Protein AF-A0A2V8D9L7-F1 (afdb_monomer_lite)

pLDDT: mean 92.49, std 10.01, range [51.44, 97.88]

Radius of gyration: 11.46 Å; chains: 1; bounding box: 24×34×24 Å

Structure (mmCIF, N/CA/C/O backbone):
data_AF-A0A2V8D9L7-F1
#
_entry.id   AF-A0A2V8D9L7-F1
#
loop_
_atom_site.group_PDB
_atom_site.id
_atom_site.type_symbol
_atom_site.label_atom_id
_atom_site.label_alt_id
_atom_site.label_comp_id
_atom_site.label_asym_id
_atom_site.label_entity_id
_atom_site.label_seq_id
_atom_site.pdbx_PDB_ins_code
_atom_site.Cartn_x
_atom_site.Cartn_y
_atom_site.Cartn_z
_atom_site.occupancy
_atom_site.B_iso_or_equiv
_atom_site.auth_seq_id
_atom_site.auth_comp_id
_atom_site.auth_asym_id
_atom_site.auth_atom_id
_atom_site.pdbx_PDB_model_num
ATOM 1 N N . ARG A 1 1 ? 12.326 -1.698 -10.589 1.00 80.62 1 ARG A N 1
ATOM 2 C CA . ARG A 1 1 ? 11.655 -3.023 -10.660 1.00 80.62 1 ARG A CA 1
ATOM 3 C C . ARG A 1 1 ? 10.154 -2.784 -10.855 1.00 80.62 1 ARG A C 1
ATOM 5 O O . ARG A 1 1 ? 9.616 -2.014 -10.066 1.00 80.62 1 ARG A O 1
ATOM 12 N N . PRO A 1 2 ? 9.501 -3.354 -11.885 1.00 86.44 2 PRO A N 1
ATOM 13 C CA . PRO A 1 2 ? 8.105 -3.035 -12.236 1.00 86.44 2 PRO A CA 1
ATOM 14 C C . PRO A 1 2 ? 7.053 -3.684 -11.316 1.00 86.44 2 PRO A C 1
ATOM 16 O O . PRO A 1 2 ? 5.937 -3.183 -11.212 1.00 86.44 2 PRO A O 1
ATOM 19 N N . ASP A 1 3 ? 7.433 -4.746 -10.602 1.00 95.44 3 ASP A N 1
ATOM 20 C CA . ASP A 1 3 ? 6.511 -5.580 -9.831 1.00 95.44 3 ASP A CA 1
ATOM 21 C C . ASP A 1 3 ? 6.861 -5.622 -8.330 1.00 95.44 3 ASP A C 1
ATOM 23 O O . ASP A 1 3 ? 7.190 -6.673 -7.783 1.00 95.44 3 ASP A O 1
ATOM 27 N N . VAL A 1 4 ? 6.862 -4.462 -7.663 1.00 95.25 4 VAL A N 1
ATOM 28 C CA . VAL A 1 4 ? 7.190 -4.336 -6.231 1.00 95.25 4 VAL A CA 1
ATOM 29 C C . VAL A 1 4 ? 6.032 -3.701 -5.469 1.00 95.25 4 VAL A C 1
ATOM 31 O O . VAL A 1 4 ? 5.558 -2.631 -5.833 1.00 95.25 4 VAL A O 1
ATOM 34 N N . LEU A 1 5 ? 5.616 -4.344 -4.377 1.00 96.50 5 LEU A N 1
ATOM 35 C CA . LEU A 1 5 ? 4.651 -3.812 -3.415 1.00 96.50 5 LEU A CA 1
ATOM 36 C C . LEU A 1 5 ? 5.296 -3.778 -2.022 1.00 96.50 5 LEU A C 1
ATOM 38 O O . LEU A 1 5 ? 5.508 -4.845 -1.438 1.00 96.50 5 LEU A O 1
ATOM 42 N N . PRO A 1 6 ? 5.619 -2.595 -1.467 1.00 95.94 6 PRO A N 1
ATOM 43 C CA . PRO A 1 6 ? 6.222 -2.497 -0.145 1.00 95.94 6 PRO A CA 1
ATOM 44 C C . PRO A 1 6 ? 5.138 -2.640 0.933 1.00 95.94 6 PRO A C 1
ATOM 46 O O . PRO A 1 6 ? 4.654 -1.665 1.495 1.00 95.94 6 PRO A O 1
ATOM 49 N N . ALA A 1 7 ? 4.745 -3.880 1.230 1.00 95.62 7 ALA A N 1
ATOM 50 C CA . ALA A 1 7 ? 3.641 -4.186 2.146 1.00 95.62 7 ALA A CA 1
ATOM 51 C C . ALA A 1 7 ? 3.861 -3.736 3.608 1.00 95.62 7 ALA A C 1
ATOM 53 O O . ALA A 1 7 ? 2.909 -3.711 4.382 1.00 95.62 7 ALA A O 1
ATOM 54 N N . GLY A 1 8 ? 5.098 -3.396 3.987 1.00 94.44 8 GLY A N 1
ATOM 55 C CA . GLY A 1 8 ? 5.436 -2.824 5.296 1.00 94.44 8 GLY A CA 1
ATOM 56 C C . GLY A 1 8 ? 5.438 -1.292 5.344 1.00 94.44 8 GLY A C 1
ATOM 57 O O . GLY A 1 8 ? 5.612 -0.725 6.419 1.00 94.44 8 GLY A O 1
ATOM 58 N N . ASP A 1 9 ? 5.261 -0.610 4.209 1.00 96.62 9 ASP A N 1
ATOM 59 C CA . ASP A 1 9 ? 5.230 0.851 4.161 1.00 96.62 9 ASP A CA 1
ATOM 60 C C . ASP A 1 9 ? 3.933 1.385 4.787 1.00 96.62 9 ASP A C 1
ATOM 62 O O . ASP A 1 9 ? 2.831 1.032 4.362 1.00 96.62 9 ASP A O 1
ATOM 66 N N . LEU A 1 10 ? 4.048 2.261 5.790 1.00 95.88 10 LEU A N 1
ATOM 67 C CA . LEU A 1 10 ? 2.881 2.822 6.481 1.00 95.88 10 LEU A CA 1
ATOM 68 C C . LEU A 1 10 ? 1.984 3.641 5.544 1.00 95.88 10 LEU A C 1
ATOM 70 O O . LEU A 1 10 ? 0.768 3.666 5.743 1.00 95.88 10 LEU A O 1
ATOM 74 N N . GLY A 1 11 ? 2.556 4.289 4.524 1.00 96.31 11 GLY A N 1
ATOM 75 C CA . GLY A 1 11 ? 1.798 4.975 3.483 1.00 96.31 11 GLY A CA 1
ATOM 76 C C . GLY A 1 11 ? 0.917 3.989 2.721 1.00 96.31 11 G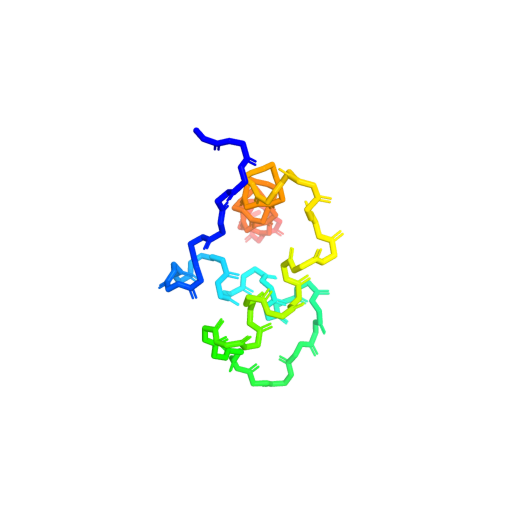LY A C 1
ATOM 77 O O . GLY A 1 11 ? -0.300 4.142 2.706 1.00 96.31 11 GLY A O 1
ATOM 78 N N . ILE A 1 12 ? 1.497 2.918 2.183 1.00 97.38 12 ILE A N 1
ATOM 79 C CA . ILE A 1 12 ? 0.747 1.857 1.496 1.00 97.38 12 ILE A CA 1
ATOM 80 C C . ILE A 1 12 ? -0.318 1.229 2.400 1.00 97.38 12 ILE A C 1
ATOM 82 O O . ILE A 1 12 ? -1.465 1.086 1.975 1.00 97.38 12 ILE A O 1
ATOM 86 N N . VAL A 1 13 ? 0.018 0.897 3.651 1.00 97.69 13 VAL A N 1
ATOM 87 C CA . VAL A 1 13 ? -0.935 0.322 4.618 1.00 97.69 13 VAL A CA 1
ATOM 88 C C . VAL A 1 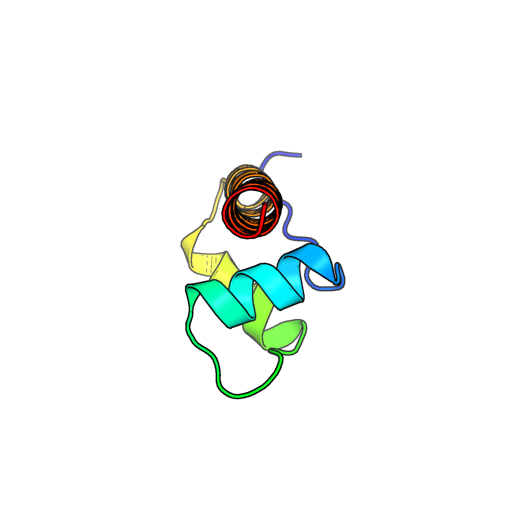13 ? -2.137 1.251 4.809 1.00 97.69 13 VAL A C 1
ATOM 90 O O . VAL A 1 13 ? -3.283 0.806 4.713 1.00 97.69 13 VAL A O 1
ATOM 93 N N . ASN A 1 14 ? -1.892 2.543 5.047 1.00 96.56 14 ASN A N 1
ATOM 94 C CA . ASN A 1 14 ? -2.949 3.533 5.255 1.00 96.56 14 ASN A CA 1
ATOM 95 C C . ASN A 1 14 ? -3.762 3.778 3.974 1.00 96.56 14 ASN A C 1
ATOM 97 O O . ASN A 1 14 ? -4.990 3.837 4.036 1.00 96.56 14 ASN A O 1
ATOM 101 N N . ALA A 1 15 ? -3.101 3.880 2.820 1.00 97.06 15 ALA A N 1
ATOM 102 C CA . ALA A 1 15 ? -3.752 4.088 1.531 1.00 97.06 15 ALA A CA 1
ATOM 103 C C . ALA A 1 15 ? -4.686 2.923 1.187 1.00 97.06 15 ALA A C 1
ATOM 105 O O . ALA A 1 15 ? -5.848 3.142 0.856 1.00 97.06 15 ALA A O 1
ATOM 106 N N . ILE A 1 16 ? -4.223 1.678 1.348 1.00 97.31 16 ILE A N 1
ATOM 107 C CA . ILE A 1 16 ? -5.044 0.482 1.123 1.00 97.31 16 ILE A CA 1
ATOM 108 C C . ILE A 1 16 ? -6.194 0.425 2.123 1.00 97.31 16 ILE A C 1
ATOM 110 O O . ILE A 1 16 ? -7.324 0.144 1.728 1.00 97.31 16 ILE A O 1
ATOM 114 N N . GLN A 1 17 ? -5.942 0.710 3.404 1.00 97.12 17 GLN A N 1
ATOM 115 C CA . GLN A 1 17 ? -7.003 0.724 4.408 1.00 97.12 17 GLN A CA 1
ATOM 116 C C . GLN A 1 17 ? -8.129 1.688 4.013 1.00 97.12 17 GLN A C 1
ATOM 118 O O . GLN A 1 17 ? -9.298 1.312 4.086 1.00 97.12 17 GLN A O 1
ATOM 123 N N . ARG A 1 18 ? -7.786 2.904 3.576 1.00 94.69 18 ARG A N 1
ATOM 124 C CA . ARG A 1 18 ? -8.758 3.930 3.175 1.00 94.69 18 ARG A CA 1
ATOM 125 C C . ARG A 1 18 ? -9.462 3.577 1.870 1.00 94.69 18 ARG A C 1
ATOM 127 O O . ARG A 1 18 ? -10.690 3.526 1.844 1.00 94.69 18 ARG A O 1
ATOM 134 N N . LEU A 1 19 ? -8.700 3.261 0.823 1.00 95.19 19 LEU A N 1
ATOM 135 C CA . LEU A 1 19 ? -9.225 2.968 -0.512 1.00 95.19 19 LEU A CA 1
ATOM 136 C C . LEU A 1 19 ? -10.182 1.768 -0.501 1.00 95.19 19 LEU A C 1
ATOM 138 O O . LEU A 1 19 ? -11.250 1.818 -1.103 1.00 95.19 19 LEU A O 1
ATOM 142 N N . TYR A 1 20 ? -9.836 0.715 0.244 1.00 94.81 20 TYR A N 1
ATOM 143 C CA . TYR A 1 20 ? -10.671 -0.480 0.400 1.00 94.81 20 TYR A CA 1
ATOM 144 C C . TYR A 1 20 ? -11.644 -0.391 1.586 1.00 94.81 20 TYR A C 1
ATOM 146 O O . TYR A 1 20 ? -12.291 -1.385 1.918 1.00 94.81 20 TYR A O 1
ATOM 154 N N . ARG A 1 21 ? -11.747 0.776 2.243 1.00 95.31 21 ARG A N 1
ATOM 155 C CA . ARG A 1 21 ? -12.644 1.047 3.383 1.00 95.31 21 ARG A CA 1
ATOM 156 C C . ARG A 1 21 ? -12.573 -0.029 4.473 1.00 95.31 21 ARG A C 1
ATOM 158 O O . ARG A 1 21 ? -13.581 -0.464 5.033 1.00 95.31 21 ARG A O 1
ATOM 165 N N . LEU A 1 22 ? -11.362 -0.494 4.767 1.00 96.00 22 LEU A N 1
ATOM 166 C CA . LEU A 1 22 ? -11.129 -1.558 5.732 1.00 96.00 22 LEU A CA 1
ATOM 167 C C . LEU A 1 22 ? -11.282 -1.017 7.157 1.00 96.00 22 LEU A C 1
ATOM 169 O O . LEU A 1 22 ? -10.604 -0.072 7.560 1.00 96.00 22 LEU A O 1
ATOM 173 N N . ARG A 1 23 ? -12.123 -1.680 7.962 1.00 94.25 23 ARG A N 1
ATOM 174 C CA . ARG A 1 23 ? -12.343 -1.319 9.376 1.00 94.25 23 ARG A CA 1
ATOM 175 C C . ARG A 1 23 ? -11.067 -1.348 10.223 1.00 94.25 23 ARG A C 1
ATOM 177 O O . ARG A 1 23 ? -10.943 -0.575 11.162 1.00 94.25 23 ARG A O 1
ATOM 184 N N . LYS A 1 24 ? -10.139 -2.258 9.921 1.00 94.94 24 LYS A N 1
ATOM 185 C CA . LYS A 1 24 ? -8.860 -2.419 10.629 1.00 94.94 24 LYS A CA 1
ATOM 186 C C . LYS A 1 24 ? -7.705 -2.262 9.648 1.00 94.94 24 LYS A C 1
ATOM 188 O O . LYS A 1 24 ? -7.869 -2.553 8.461 1.00 94.94 24 LYS A O 1
ATOM 193 N N . ARG A 1 25 ? -6.538 -1.858 10.159 1.00 95.00 25 ARG A N 1
ATOM 194 C CA . ARG A 1 25 ? -5.296 -1.842 9.379 1.00 95.00 25 ARG A CA 1
ATOM 195 C C . ARG A 1 25 ? -5.019 -3.245 8.824 1.00 95.00 25 ARG A C 1
ATOM 197 O O . ARG A 1 25 ? -5.008 -4.193 9.612 1.00 95.00 25 ARG A O 1
ATOM 204 N N . PRO A 1 26 ? -4.853 -3.401 7.499 1.00 96.75 26 PRO A N 1
ATOM 205 C CA . PRO A 1 26 ? -4.472 -4.681 6.926 1.00 96.75 26 PRO A CA 1
ATOM 206 C C . PRO A 1 26 ? -3.030 -5.017 7.321 1.00 96.75 26 PRO A C 1
ATOM 208 O O . PRO A 1 26 ? -2.184 -4.130 7.417 1.00 96.75 26 PRO A O 1
ATOM 211 N N . ASP A 1 27 ? -2.755 -6.299 7.542 1.00 97.19 27 ASP A N 1
ATOM 212 C CA . ASP A 1 27 ? -1.394 -6.796 7.719 1.00 97.19 27 ASP A CA 1
ATOM 213 C C . ASP A 1 27 ? -0.678 -6.941 6.364 1.00 97.19 27 ASP A C 1
ATOM 215 O O . ASP A 1 27 ? -1.291 -6.878 5.290 1.00 97.19 27 ASP A O 1
ATOM 219 N N . ALA A 1 28 ? 0.637 -7.168 6.405 1.00 96.81 28 ALA A N 1
ATOM 220 C CA . ALA A 1 28 ? 1.440 -7.332 5.196 1.00 96.81 28 ALA A CA 1
ATOM 221 C C . ALA A 1 28 ? 0.922 -8.481 4.311 1.00 96.81 28 ALA A C 1
ATOM 223 O O . ALA A 1 28 ? 0.896 -8.361 3.087 1.00 96.81 28 ALA A O 1
ATOM 224 N N . ARG A 1 29 ? 0.440 -9.576 4.916 1.00 97.56 29 ARG A N 1
ATOM 225 C CA . ARG A 1 29 ? -0.094 -10.735 4.187 1.00 97.56 29 ARG A CA 1
ATOM 226 C C . ARG A 1 29 ? -1.342 -10.372 3.383 1.00 97.56 29 ARG A C 1
ATOM 228 O O . ARG A 1 29 ? -1.458 -10.755 2.218 1.00 97.56 29 ARG A O 1
ATOM 235 N N . ARG A 1 30 ? -2.271 -9.620 3.975 1.00 97.25 30 ARG A N 1
ATOM 236 C CA . ARG A 1 30 ? -3.476 -9.136 3.299 1.00 97.25 30 ARG A CA 1
ATOM 237 C C . ARG A 1 30 ? -3.141 -8.124 2.211 1.00 97.25 30 ARG A C 1
ATOM 239 O O . ARG A 1 30 ? -3.744 -8.195 1.145 1.00 97.25 30 ARG A O 1
ATOM 246 N N . ILE A 1 31 ? -2.180 -7.231 2.449 1.00 97.88 31 ILE A N 1
ATOM 247 C CA . ILE A 1 31 ? -1.711 -6.271 1.439 1.00 97.88 31 ILE A CA 1
ATOM 248 C C . ILE A 1 31 ? -1.136 -7.001 0.225 1.00 97.88 31 ILE A C 1
ATOM 250 O O . ILE A 1 31 ? -1.535 -6.705 -0.897 1.00 97.88 31 ILE A O 1
ATOM 254 N N . LEU A 1 32 ? -0.271 -7.996 0.438 1.00 97.31 32 LEU A N 1
ATOM 255 C CA . LEU A 1 32 ? 0.281 -8.805 -0.650 1.00 97.31 32 LEU A CA 1
ATOM 256 C C . LEU A 1 32 ? -0.821 -9.534 -1.428 1.00 97.31 32 LEU A C 1
ATOM 258 O O . LEU A 1 32 ? -0.809 -9.496 -2.652 1.00 97.31 32 LEU A O 1
ATOM 262 N N . LYS A 1 33 ? -1.822 -10.104 -0.737 1.00 97.81 33 LYS A N 1
ATOM 263 C CA . LYS A 1 33 ? -2.972 -10.758 -1.385 1.00 97.81 33 LYS A CA 1
ATOM 264 C C . LYS A 1 33 ? -3.791 -9.796 -2.252 1.00 97.81 33 LYS A C 1
ATOM 266 O O . LYS A 1 33 ? -4.197 -10.176 -3.343 1.00 97.81 33 LYS A O 1
ATOM 271 N N . ILE A 1 34 ? -4.037 -8.572 -1.781 1.00 96.56 34 ILE A N 1
ATOM 272 C CA . ILE A 1 34 ? -4.695 -7.525 -2.582 1.00 96.56 34 ILE A CA 1
ATOM 273 C C . ILE A 1 34 ? -3.820 -7.173 -3.795 1.00 96.56 34 ILE A C 1
ATOM 275 O O . ILE A 1 34 ? -4.320 -7.050 -4.910 1.00 96.56 34 ILE A O 1
ATOM 279 N N . GLY A 1 35 ? -2.508 -7.074 -3.580 1.00 96.94 35 GLY A N 1
ATOM 280 C CA . GLY A 1 35 ? -1.525 -6.732 -4.600 1.00 96.94 35 GLY A CA 1
ATOM 281 C C . GLY A 1 35 ? -1.379 -7.732 -5.741 1.00 96.94 35 GLY A C 1
ATOM 282 O O . GLY A 1 35 ? -0.907 -7.344 -6.807 1.00 96.94 35 GLY A O 1
ATOM 283 N N . GLU A 1 36 ? -1.792 -8.990 -5.566 1.00 97.44 36 GLU A N 1
ATOM 284 C CA . GLU A 1 36 ? -1.756 -9.985 -6.645 1.00 97.44 36 GLU A CA 1
ATOM 285 C C . GLU A 1 36 ? -2.611 -9.563 -7.850 1.00 97.44 36 GLU A C 1
ATOM 287 O O . GLU A 1 36 ? -2.222 -9.813 -8.988 1.00 97.44 36 GLU A O 1
ATOM 292 N N . ALA A 1 37 ? -3.706 -8.826 -7.629 1.00 96.94 37 ALA A N 1
ATOM 293 C CA . ALA A 1 37 ? -4.540 -8.291 -8.708 1.00 96.94 37 ALA A CA 1
ATOM 294 C C . ALA A 1 37 ? -3.848 -7.192 -9.540 1.00 96.94 37 ALA A C 1
ATOM 296 O O . ALA A 1 37 ? -4.320 -6.856 -10.621 1.00 96.94 37 ALA A O 1
ATOM 297 N N . TRP A 1 38 ? -2.747 -6.613 -9.049 1.00 96.50 38 TRP A N 1
ATOM 298 C CA . TRP A 1 38 ? -2.014 -5.537 -9.731 1.00 96.50 38 TRP A CA 1
ATOM 299 C C . TRP A 1 38 ? -0.788 -6.041 -10.481 1.00 96.50 38 TRP A C 1
ATOM 301 O O . TRP A 1 38 ? -0.010 -5.242 -11.005 1.00 96.50 38 TRP A O 1
ATOM 311 N N . ARG A 1 39 ? -0.566 -7.356 -10.511 1.00 95.81 39 ARG A N 1
ATOM 312 C CA . ARG A 1 39 ? 0.525 -7.930 -11.290 1.00 95.81 39 ARG A CA 1
ATOM 313 C C . ARG A 1 39 ? 0.281 -7.723 -12.788 1.00 95.81 39 ARG A C 1
ATOM 315 O O . ARG A 1 39 ? -0.864 -7.775 -13.227 1.00 95.81 39 ARG A O 1
ATOM 322 N N . PRO A 1 40 ? 1.348 -7.513 -13.578 1.00 96.31 40 PRO A N 1
ATOM 323 C CA . PRO A 1 40 ? 2.763 -7.466 -13.183 1.00 96.31 40 PRO A CA 1
ATOM 324 C C . PRO A 1 40 ? 3.265 -6.059 -12.777 1.00 96.31 40 PRO A C 1
ATOM 326 O O . PRO A 1 40 ? 4.471 -5.826 -12.751 1.00 96.31 40 PRO A O 1
ATOM 329 N N . TYR A 1 41 ? 2.373 -5.108 -12.477 1.00 96.94 41 TYR A N 1
ATOM 330 C CA . TYR A 1 41 ? 2.684 -3.679 -12.312 1.00 96.94 41 TYR A CA 1
ATOM 331 C C . TYR A 1 41 ? 2.447 -3.147 -10.889 1.00 96.94 41 TYR A C 1
ATOM 333 O O . TYR A 1 41 ? 2.016 -2.006 -10.692 1.00 96.94 41 TYR A O 1
ATOM 341 N N . ARG A 1 42 ? 2.772 -3.940 -9.862 1.00 97.44 42 ARG A N 1
ATOM 342 C CA . ARG A 1 42 ? 2.583 -3.549 -8.451 1.00 97.44 42 ARG A CA 1
ATOM 343 C C . ARG A 1 42 ? 3.311 -2.259 -8.053 1.00 97.44 42 ARG A C 1
ATOM 345 O O . ARG A 1 42 ? 2.831 -1.537 -7.175 1.00 97.44 42 ARG A O 1
ATOM 352 N N . SER A 1 43 ? 4.416 -1.921 -8.721 1.00 97.25 43 SER A N 1
ATOM 353 C CA . SER A 1 43 ? 5.135 -0.667 -8.460 1.00 97.25 43 SER A CA 1
ATOM 354 C C . SER A 1 43 ? 4.325 0.560 -8.883 1.00 97.25 43 SER A C 1
ATOM 356 O O . SER A 1 43 ? 4.364 1.584 -8.204 1.00 97.25 43 SER A O 1
ATOM 358 N N . VAL A 1 44 ? 3.551 0.451 -9.969 1.00 97.12 44 VAL A N 1
ATOM 359 C CA . VAL A 1 44 ? 2.670 1.528 -10.449 1.00 97.12 44 VAL A CA 1
ATOM 360 C C . VAL A 1 44 ? 1.510 1.721 -9.477 1.00 97.12 44 VAL A C 1
ATOM 362 O O . VAL A 1 44 ? 1.244 2.844 -9.056 1.00 97.12 44 VAL A O 1
ATOM 365 N N . ALA A 1 45 ? 0.876 0.629 -9.039 1.00 97.00 45 ALA A N 1
ATOM 366 C CA . ALA A 1 45 ? -0.180 0.691 -8.029 1.00 97.00 45 ALA A CA 1
ATOM 367 C C . ALA A 1 45 ? 0.316 1.340 -6.724 1.00 97.00 45 ALA A C 1
ATOM 369 O O . ALA A 1 45 ? -0.354 2.209 -6.169 1.00 97.00 45 ALA A O 1
ATOM 370 N N . SER A 1 46 ? 1.525 0.982 -6.275 1.00 97.00 46 SER A N 1
ATOM 371 C CA . SER A 1 46 ? 2.151 1.571 -5.083 1.00 97.00 46 SER A CA 1
ATOM 372 C C . SER A 1 46 ? 2.356 3.084 -5.225 1.00 97.00 46 SER A C 1
ATOM 374 O O . SER A 1 46 ? 2.072 3.836 -4.294 1.00 97.00 46 SER A O 1
ATOM 376 N N . TRP A 1 47 ? 2.768 3.550 -6.408 1.00 95.94 47 TRP A N 1
ATOM 377 C CA . TRP A 1 47 ? 2.892 4.979 -6.691 1.00 95.94 47 TRP A CA 1
ATOM 378 C C . TRP A 1 47 ? 1.550 5.711 -6.573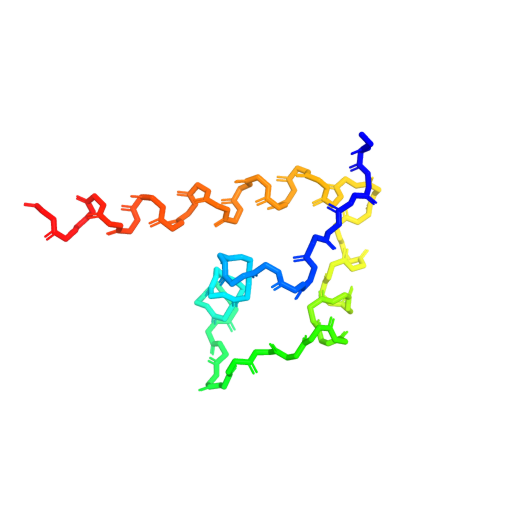 1.00 95.94 47 TRP A C 1
ATOM 380 O O . TRP A 1 47 ? 1.473 6.724 -5.878 1.00 95.94 47 TRP A O 1
ATOM 390 N N . TYR A 1 48 ? 0.481 5.176 -7.172 1.00 96.75 48 TYR A N 1
ATOM 391 C CA . TYR A 1 48 ? -0.860 5.765 -7.066 1.00 96.75 48 TYR A CA 1
ATOM 392 C C . TYR A 1 48 ? -1.378 5.803 -5.625 1.00 96.75 48 TYR A C 1
ATOM 394 O O . TYR A 1 48 ? -1.965 6.805 -5.221 1.00 96.75 48 TYR A O 1
ATOM 402 N N . LEU A 1 49 ? -1.117 4.760 -4.834 1.00 96.75 49 LEU A N 1
ATOM 403 C CA . LEU A 1 49 ? -1.479 4.715 -3.414 1.00 96.75 49 LEU A CA 1
ATOM 404 C C . LEU A 1 49 ? -0.795 5.828 -2.604 1.00 96.75 49 LEU A C 1
ATOM 406 O O . LEU A 1 49 ? -1.414 6.424 -1.727 1.00 96.75 49 LEU A O 1
ATOM 410 N N . TRP A 1 50 ? 0.459 6.170 -2.903 1.00 95.81 50 TRP A N 1
ATOM 411 C CA . TRP A 1 50 ? 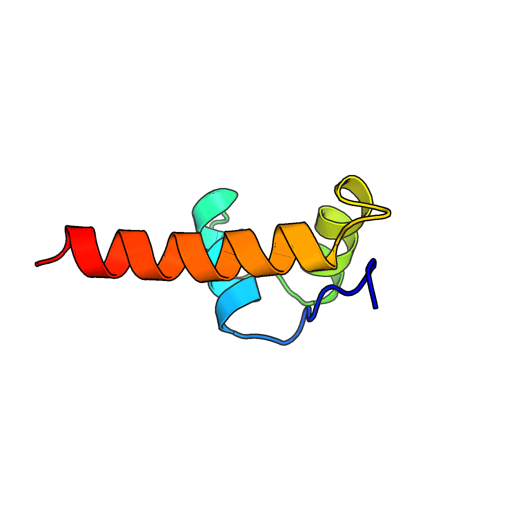1.098 7.322 -2.259 1.00 95.81 50 TRP A CA 1
ATOM 412 C C . TRP A 1 50 ? 0.514 8.656 -2.724 1.00 95.81 50 TRP A C 1
ATOM 414 O O . TRP A 1 50 ? 0.385 9.576 -1.916 1.00 95.81 50 TRP A O 1
ATOM 424 N N . GLN A 1 51 ? 0.155 8.789 -4.004 1.00 96.31 51 GLN A N 1
ATOM 425 C CA . GLN A 1 51 ? -0.453 10.025 -4.503 1.00 96.31 51 GLN A CA 1
ATOM 426 C C . GLN A 1 51 ? -1.853 10.250 -3.930 1.00 96.31 51 GLN A C 1
ATOM 428 O O . GLN A 1 51 ? -2.179 11.384 -3.580 1.00 96.31 51 GLN A O 1
ATOM 433 N N . SER A 1 52 ? -2.654 9.194 -3.749 1.00 94.88 52 SER A N 1
ATOM 434 C CA . SER A 1 52 ? -3.993 9.327 -3.164 1.00 94.88 52 SER A CA 1
ATOM 435 C C . SER A 1 52 ? -3.944 9.931 -1.759 1.00 94.88 52 SER A C 1
ATOM 437 O O . SER A 1 52 ? -4.785 10.754 -1.415 1.00 94.88 52 SER A O 1
ATOM 439 N N . LEU A 1 53 ? -2.914 9.602 -0.971 1.00 93.12 53 LEU A N 1
ATOM 440 C CA . LEU A 1 53 ? -2.710 10.198 0.352 1.00 93.12 53 LEU A CA 1
ATOM 441 C C . LEU A 1 53 ? -2.379 11.694 0.295 1.00 93.12 53 LEU A C 1
ATOM 443 O O . LEU A 1 53 ? -2.776 12.435 1.190 1.00 93.12 53 LEU A O 1
ATOM 447 N N . LYS A 1 54 ? -1.659 12.158 -0.734 1.00 90.88 54 LYS A N 1
ATOM 448 C CA . LYS A 1 54 ? -1.327 13.585 -0.889 1.00 90.88 54 LYS A CA 1
ATOM 449 C C . LYS A 1 54 ? -2.548 14.412 -1.283 1.00 90.88 54 LYS A C 1
ATOM 451 O O . LYS A 1 54 ? -2.716 15.519 -0.778 1.00 90.88 54 LYS A O 1
ATOM 456 N N . LEU A 1 55 ? -3.397 13.868 -2.157 1.00 83.94 55 LEU A N 1
ATOM 457 C CA . LEU A 1 55 ? -4.636 14.524 -2.586 1.00 83.94 55 LEU A CA 1
ATOM 458 C C . LEU A 1 55 ? -5.608 14.712 -1.413 1.00 83.94 55 LEU A C 1
ATOM 460 O O . LEU A 1 55 ? -6.206 15.774 -1.282 1.00 83.94 55 LEU A O 1
ATOM 464 N N . GLU A 1 56 ? -5.700 13.732 -0.510 1.00 75.44 56 GLU A N 1
ATOM 465 C CA . GLU A 1 56 ? -6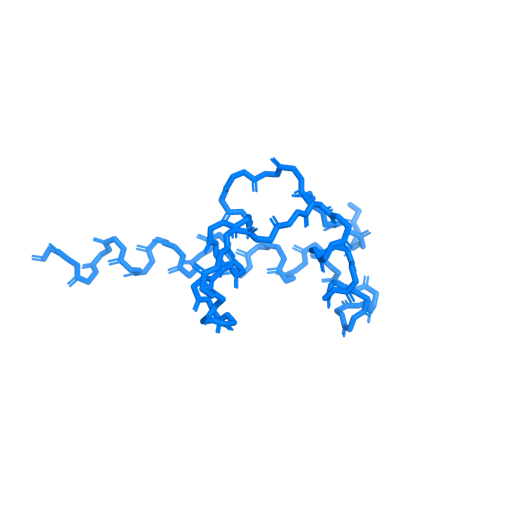.500 13.865 0.715 1.00 75.44 56 GLU A CA 1
ATOM 466 C C . GLU A 1 56 ? -5.992 14.989 1.626 1.00 75.44 56 GLU A C 1
ATOM 468 O O . GLU A 1 56 ? -6.782 15.785 2.125 1.00 75.44 56 GLU A O 1
ATOM 473 N N . VAL A 1 57 ? -4.674 15.088 1.826 1.00 70.62 57 VAL A N 1
ATOM 474 C CA . VAL A 1 57 ? -4.084 16.148 2.664 1.00 70.62 57 VAL A CA 1
ATOM 475 C C . VAL A 1 57 ? -4.351 17.536 2.077 1.00 70.62 57 VAL A C 1
ATOM 477 O O . VAL A 1 57 ? -4.546 18.489 2.827 1.00 70.62 57 VAL A O 1
ATOM 480 N N . SER A 1 58 ? -4.404 17.651 0.748 1.00 67.00 58 SER A N 1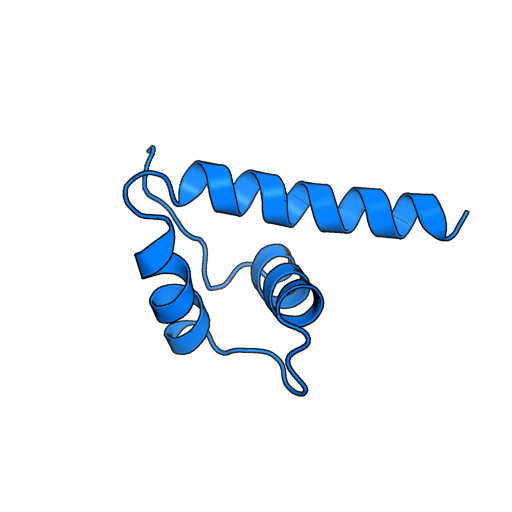
ATOM 481 C CA . SER A 1 58 ? -4.746 18.905 0.073 1.00 67.00 58 SER A CA 1
ATOM 482 C C . SER A 1 58 ? -6.230 19.265 0.167 1.00 67.00 58 SER A C 1
ATOM 484 O O . SER A 1 58 ? -6.544 20.441 0.079 1.00 67.00 58 SER A O 1
ATOM 486 N N . SER A 1 59 ? -7.130 18.291 0.340 1.00 62.12 59 SER A N 1
ATOM 487 C CA . SER A 1 59 ? -8.578 18.518 0.492 1.00 62.12 59 SER A CA 1
ATOM 488 C C . SER A 1 59 ? -8.972 19.014 1.891 1.00 62.12 59 SER A C 1
ATOM 490 O O . SER A 1 59 ? -10.126 19.379 2.103 1.00 62.12 59 SER A O 1
ATOM 492 N N . LEU A 1 60 ? -8.048 18.965 2.854 1.00 60.53 60 LEU A N 1
ATOM 493 C CA . LEU A 1 60 ? -8.244 19.406 4.240 1.00 60.53 60 LEU A CA 1
ATOM 494 C C . LEU A 1 60 ? -7.649 20.802 4.510 1.00 60.53 60 LEU A C 1
ATOM 496 O O . LEU A 1 60 ? -7.587 21.223 5.665 1.00 60.53 60 LEU A O 1
ATOM 500 N N . ARG A 1 61 ? -7.190 21.494 3.464 1.00 51.44 61 ARG A N 1
ATOM 501 C CA . ARG A 1 61 ? -6.775 22.901 3.479 1.00 51.44 61 ARG A CA 1
ATOM 502 C C . ARG A 1 61 ? -7.741 23.715 2.637 1.00 51.44 61 ARG A C 1
ATOM 504 O O . ARG A 1 61 ? -7.973 24.875 3.028 1.00 51.44 61 ARG A O 1
#

Foldseek 3Di:
DQADDPLPDPLLQVLCCVVVVPPDRDHSVVSVVVLVVVPPGSVVVNVVSNVVVVVVVVVVD

Secondary structure (DSSP, 8-state):
--S---TT-HHHHHHHHHHTT-SSPPPHHHHHHHHGGGTT-HHHHHHHHHHHHHHHHHTT-

Sequence (61 aa):
RPDVLPAGDLGIVNAIQRLYRLRKRPDARRILKIGEAWRPYRSVASWYLWQSLKLEVSSLR